Protein AF-000000008668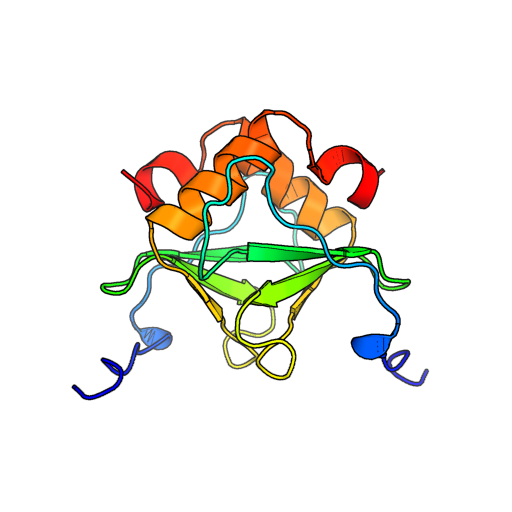5587 (afdb_homodimer)

Radius of gyration: 14.11 Å; Cα contacts (8 Å, |Δi|>4): 265; chains: 2; bounding box: 41×33×32 Å

Sequence (142 aa):
MTAAEINRLTLTWRIATRSAGGNCVEVAPTQAGVAVRHSREPDGEMIVYSKAEFAAFLDGAKSGEFDDLVHMTAAEINRLTLTWRIATRSAGGNCVEVAPTQAGVAVRHSREPDGEMIVYSKAEFAAFLDGAKSGEFDDLVH

Solvent-accessible surface area (backbone atoms only — not comparable to full-atom values): 8156 Å² total; per-residue (Å²): 126,75,72,79,78,79,58,76,86,75,46,66,72,46,61,31,85,73,47,63,96,68,66,30,53,22,39,22,64,50,96,73,16,37,35,39,35,42,58,76,36,85,84,51,65,69,48,76,33,42,33,67,28,49,40,23,40,42,53,25,40,52,72,48,74,58,52,72,60,51,102,127,74,73,80,78,78,58,76,86,76,46,66,73,43,60,30,86,71,45,62,94,69,66,29,54,24,38,22,64,52,97,72,17,37,35,38,36,41,59,75,35,83,85,53,64,68,47,76,35,41,32,68,28,50,40,25,39,42,52,25,40,53,73,48,75,56,52,72,62,50,102

InterPro domains:
  IPR007278 Domain of unknown function DUF397 [PF04149] (11-62)

Secondary structure (DSSP, 8-state):
-------GGGS--B--TT--SS--EEEEEETTEEEEEETT-TTS-EEEE-HHHHHHHHHHHHTTTTGGGT-/-------GGGS--B--TT--SS--EEEEEETTEEEEEETT-TTS-EEEE-HHHHHHHHHHHHTTTTGGGT-

Structure (mmCIF, N/CA/C/O backbone):
data_AF-0000000086685587-model_v1
#
loop_
_entity.id
_entity.type
_entity.pdbx_description
1 polymer 'DUF397 domain-containing protein'
#
loop_
_atom_site.group_PDB
_atom_site.id
_atom_site.type_symbol
_atom_site.label_atom_id
_atom_site.label_alt_id
_atom_site.label_comp_id
_atom_site.label_asym_id
_atom_site.label_entity_id
_atom_site.label_seq_id
_atom_site.pdbx_PDB_ins_code
_atom_site.Cartn_x
_atom_site.Cartn_y
_atom_site.Cartn_z
_atom_site.occupancy
_atom_site.B_iso_or_equiv
_atom_site.auth_seq_id
_atom_site.auth_comp_id
_atom_site.auth_asym_id
_atom_site.auth_atom_id
_atom_site.pdbx_PDB_model_num
ATOM 1 N N . MET A 1 1 ? -18.594 -11.969 14.484 1 31.03 1 MET A N 1
ATOM 2 C CA . MET A 1 1 ? -18.094 -12.609 13.273 1 31.03 1 MET A CA 1
ATOM 3 C C . MET A 1 1 ? -16.562 -12.602 13.242 1 31.03 1 MET A C 1
ATOM 5 O O . MET A 1 1 ? -15.938 -11.602 13.586 1 31.03 1 MET A O 1
ATOM 9 N N . THR A 1 2 ? -15.922 -13.758 13.383 1 37.72 2 THR A N 1
ATOM 10 C CA . THR A 1 2 ? -14.477 -13.977 13.43 1 37.72 2 THR A CA 1
ATOM 11 C C . THR A 1 2 ? -13.766 -13.141 12.375 1 37.72 2 THR A C 1
ATOM 13 O O . THR A 1 2 ? -14.328 -12.867 11.312 1 37.72 2 THR A O 1
ATOM 16 N N . ALA A 1 3 ? -13.359 -12.039 12.68 1 41.84 3 ALA A N 1
ATOM 17 C CA . ALA A 1 3 ? -12.523 -11.375 11.688 1 41.84 3 ALA A CA 1
ATOM 18 C C . ALA A 1 3 ? -11.938 -12.383 10.703 1 41.84 3 ALA A C 1
ATOM 20 O O . ALA A 1 3 ? -11.352 -13.391 11.109 1 41.84 3 ALA A O 1
ATOM 21 N N . ALA A 1 4 ? -12.57 -12.883 9.75 1 53.19 4 ALA A N 1
ATOM 22 C CA . ALA A 1 4 ? -12.117 -13.891 8.797 1 53.19 4 ALA A CA 1
ATOM 23 C C . ALA A 1 4 ? -10.594 -13.883 8.672 1 53.19 4 ALA A C 1
ATOM 25 O O . ALA A 1 4 ? -9.984 -12.82 8.508 1 53.19 4 ALA A O 1
ATOM 26 N N . GLU A 1 5 ? -9.828 -14.727 9.5 1 76.94 5 GLU A N 1
ATOM 27 C CA . GLU A 1 5 ? -8.391 -14.93 9.609 1 76.94 5 GLU A CA 1
ATOM 28 C C . GLU A 1 5 ? -7.746 -15.102 8.234 1 76.94 5 GLU A C 1
ATOM 30 O O . GLU A 1 5 ? -8 -16.094 7.543 1 76.94 5 GLU A O 1
ATOM 35 N N . ILE A 1 6 ? -7.434 -14.008 7.664 1 87.56 6 ILE A N 1
ATOM 36 C CA . ILE A 1 6 ? -6.707 -14.086 6.402 1 87.56 6 ILE A CA 1
ATOM 37 C C . ILE A 1 6 ? -5.406 -14.859 6.602 1 87.56 6 ILE A C 1
ATOM 39 O O . ILE A 1 6 ? -4.598 -14.516 7.465 1 87.56 6 ILE A O 1
ATOM 43 N N . ASN A 1 7 ? -5.344 -16.062 5.949 1 92.81 7 ASN A N 1
ATOM 44 C CA . ASN A 1 7 ? -4.098 -16.828 5.938 1 92.81 7 ASN A CA 1
ATOM 45 C C . ASN A 1 7 ? -3.164 -16.359 4.824 1 92.81 7 ASN A C 1
ATOM 47 O O . ASN A 1 7 ? -3.365 -16.703 3.656 1 92.81 7 ASN A O 1
ATOM 51 N N . ARG A 1 8 ? -2.166 -15.617 5.191 1 92.62 8 ARG A N 1
ATOM 52 C CA . ARG A 1 8 ? -1.262 -15.008 4.215 1 92.62 8 ARG A CA 1
ATOM 53 C C . ARG A 1 8 ? -0.585 -16.078 3.361 1 92.62 8 ARG A C 1
ATOM 55 O O . ARG A 1 8 ? -0.132 -15.797 2.25 1 92.62 8 ARG A O 1
ATOM 62 N N . LEU A 1 9 ? -0.591 -17.312 3.814 1 92.81 9 LEU A N 1
ATOM 63 C CA . LEU A 1 9 ? 0.132 -18.375 3.127 1 92.81 9 LEU A CA 1
ATOM 64 C C . LEU A 1 9 ? -0.656 -18.875 1.923 1 92.81 9 LEU A C 1
ATOM 66 O O . LEU A 1 9 ? -0.101 -19.547 1.046 1 92.81 9 LEU A O 1
ATOM 70 N N . THR A 1 10 ? -1.913 -18.531 1.872 1 94.31 10 THR A N 1
ATOM 71 C CA . THR A 1 10 ? -2.75 -19.062 0.798 1 94.31 10 THR A CA 1
ATOM 72 C C . THR A 1 10 ? -3.043 -17.969 -0.237 1 94.31 10 THR A C 1
ATOM 74 O O . THR A 1 10 ? -3.727 -18.219 -1.23 1 94.31 10 THR A O 1
ATOM 77 N N . LEU A 1 11 ? -2.527 -16.906 -0.05 1 96.56 11 LEU A N 1
ATOM 78 C CA . LEU A 1 11 ? -2.793 -15.797 -0.967 1 96.56 11 LEU A CA 1
ATOM 79 C C . LEU A 1 11 ? -1.838 -15.836 -2.154 1 96.56 11 LEU A C 1
ATOM 81 O O . LEU A 1 11 ? -0.717 -16.344 -2.039 1 96.56 11 LEU A O 1
ATOM 85 N N . THR A 1 12 ? -2.264 -15.336 -3.26 1 96.56 12 THR A N 1
ATOM 86 C CA . THR A 1 12 ? -1.42 -15.164 -4.438 1 96.56 12 THR A CA 1
ATOM 87 C C . THR A 1 12 ? -0.873 -13.742 -4.512 1 96.56 12 THR A C 1
ATOM 89 O O . THR A 1 12 ? -1.567 -12.828 -4.961 1 96.56 12 THR A O 1
ATOM 92 N N . TRP A 1 13 ? 0.406 -13.656 -4.168 1 96.94 13 TRP A N 1
ATOM 93 C CA . TRP A 1 13 ? 1.059 -12.359 -4.082 1 96.94 13 TRP A CA 1
ATOM 94 C C . TRP A 1 13 ? 1.639 -11.945 -5.43 1 96.94 13 TRP A C 1
ATOM 96 O O . TRP A 1 13 ? 2.197 -12.773 -6.148 1 96.94 13 TRP A O 1
ATOM 106 N N . ARG A 1 14 ? 1.585 -10.633 -5.672 1 95.69 14 ARG A N 1
ATOM 107 C CA . ARG A 1 14 ? 2.129 -10.086 -6.914 1 95.69 14 ARG A CA 1
ATOM 108 C C . ARG A 1 14 ? 2.836 -8.758 -6.66 1 95.69 14 ARG A C 1
ATOM 110 O O . ARG A 1 14 ? 2.469 -8.023 -5.746 1 95.69 14 ARG A O 1
ATOM 117 N N . ILE A 1 15 ? 3.873 -8.516 -7.473 1 96.81 15 ILE A N 1
ATOM 118 C CA . ILE A 1 15 ? 4.586 -7.238 -7.461 1 96.81 15 ILE A CA 1
ATOM 119 C C . ILE A 1 15 ? 4.422 -6.547 -8.812 1 96.81 15 ILE A C 1
ATOM 121 O O . ILE A 1 15 ? 3.945 -7.152 -9.773 1 96.81 15 ILE A O 1
ATOM 125 N N . ALA A 1 16 ? 4.773 -5.305 -8.875 1 97.12 16 ALA A N 1
ATOM 126 C CA . ALA A 1 16 ? 4.762 -4.598 -10.148 1 97.12 16 ALA A CA 1
ATOM 127 C C . ALA A 1 16 ? 5.762 -5.215 -11.125 1 97.12 16 ALA A C 1
ATOM 129 O O . ALA A 1 16 ? 6.816 -5.707 -10.719 1 97.12 16 ALA A O 1
ATOM 130 N N . THR A 1 17 ? 5.379 -5.188 -12.367 1 94.12 17 THR A N 1
ATOM 131 C CA . THR A 1 17 ? 6.219 -5.781 -13.398 1 94.12 17 THR A CA 1
ATOM 132 C C . THR A 1 17 ? 7.602 -5.137 -13.414 1 94.12 17 THR A C 1
ATOM 134 O O . THR A 1 17 ? 8.602 -5.809 -13.656 1 94.12 17 THR A O 1
ATOM 137 N N . ARG A 1 18 ? 7.637 -3.854 -13.094 1 91 18 ARG A N 1
ATOM 138 C CA . ARG A 1 18 ? 8.922 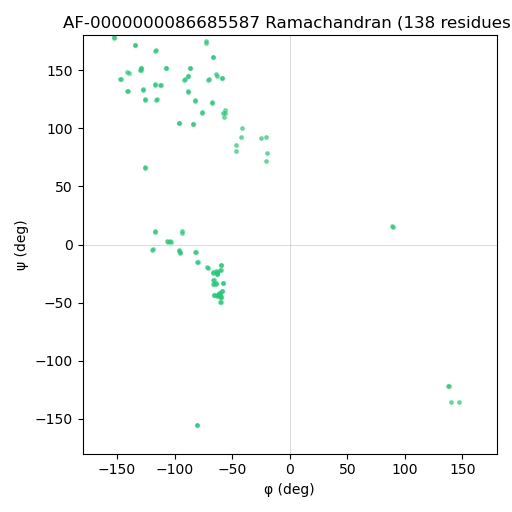-3.158 -13.156 1 91 18 ARG A CA 1
ATOM 139 C C . ARG A 1 18 ? 9.609 -3.172 -11.797 1 91 18 ARG A C 1
ATOM 141 O O . ARG A 1 18 ? 10.562 -2.42 -11.57 1 91 18 ARG A O 1
ATOM 148 N N . SER A 1 19 ? 9.047 -3.988 -10.961 1 92.19 19 SER A N 1
ATOM 149 C CA . SER A 1 19 ? 9.742 -4.125 -9.688 1 92.19 19 SER A CA 1
ATOM 150 C C . SER A 1 19 ? 10.984 -4.992 -9.82 1 92.19 19 SER A C 1
ATOM 152 O O . SER A 1 19 ? 10.984 -5.973 -10.57 1 92.19 19 SER A O 1
ATOM 154 N N . ALA A 1 20 ? 12.203 -4.387 -9.633 1 74.81 20 ALA A N 1
ATOM 155 C CA . ALA A 1 20 ? 13.492 -5.062 -9.742 1 74.81 20 ALA A CA 1
ATOM 156 C C . ALA A 1 20 ? 13.727 -5.996 -8.555 1 74.81 20 ALA A C 1
ATOM 158 O O . ALA A 1 20 ? 12.977 -5.973 -7.582 1 74.81 20 ALA A O 1
ATOM 159 N N . GLY A 1 21 ? 14.836 -6.766 -8.641 1 71.38 21 GLY A N 1
ATOM 160 C CA . GLY A 1 21 ? 15.344 -7.68 -7.633 1 71.38 21 GLY A CA 1
ATOM 161 C C . GLY A 1 21 ? 15.609 -7.008 -6.297 1 71.38 21 GLY A C 1
ATOM 162 O O . GLY A 1 21 ? 16.109 -5.883 -6.254 1 71.38 21 GLY A O 1
ATOM 163 N N . GLY A 1 22 ? 14.727 -7.34 -5.219 1 75.5 22 GLY A N 1
ATOM 164 C CA . GLY A 1 22 ? 14.844 -6.863 -3.85 1 75.5 22 GLY A CA 1
ATOM 165 C C . GLY A 1 22 ? 13.508 -6.672 -3.168 1 75.5 22 GLY A C 1
ATOM 166 O O . GLY A 1 22 ? 12.594 -7.488 -3.34 1 75.5 22 GLY A O 1
ATOM 167 N N . ASN A 1 23 ? 13.414 -5.477 -2.457 1 84.69 23 ASN A N 1
ATOM 168 C CA . ASN A 1 23 ? 12.195 -5.152 -1.72 1 84.69 23 ASN A CA 1
ATOM 169 C C . ASN A 1 23 ? 11.133 -4.547 -2.631 1 84.69 23 ASN A C 1
ATOM 171 O O . ASN A 1 23 ? 11.445 -3.74 -3.508 1 84.69 23 ASN A O 1
ATOM 175 N N . CYS A 1 24 ? 9.961 -5.102 -2.715 1 96.69 24 CYS A N 1
ATOM 176 C CA . CYS A 1 24 ? 8.844 -4.648 -3.535 1 96.69 24 CYS A CA 1
ATOM 177 C C . CYS A 1 24 ? 7.57 -4.543 -2.709 1 96.69 24 CYS A C 1
ATOM 179 O O . CYS A 1 24 ? 7.418 -5.238 -1.705 1 96.69 24 CYS A O 1
ATOM 181 N N . VAL A 1 25 ? 6.754 -3.652 -3.117 1 97.62 25 VAL A N 1
ATOM 182 C CA . VAL A 1 25 ? 5.375 -3.697 -2.641 1 97.62 25 VAL A CA 1
ATOM 183 C C . VAL A 1 25 ? 4.672 -4.93 -3.207 1 97.62 25 VAL A C 1
ATOM 185 O O . VAL A 1 25 ? 4.629 -5.121 -4.426 1 97.62 25 VAL A O 1
ATOM 188 N N . GLU A 1 26 ? 4.207 -5.727 -2.33 1 97.56 26 GLU A N 1
ATOM 189 C CA . GLU A 1 26 ? 3.455 -6.906 -2.748 1 97.56 26 GLU A CA 1
ATOM 190 C C . GLU A 1 26 ? 1.985 -6.793 -2.355 1 97.56 26 GLU A C 1
ATOM 192 O O . GLU A 1 26 ? 1.666 -6.383 -1.238 1 97.56 26 GLU A O 1
ATOM 197 N N . VAL A 1 27 ? 1.065 -7.195 -3.324 1 98.31 27 VAL A N 1
ATOM 198 C CA . VAL A 1 27 ? -0.369 -7.133 -3.064 1 98.31 27 VAL A CA 1
ATOM 199 C C . VAL A 1 27 ? -1.017 -8.469 -3.406 1 98.31 27 VAL A C 1
ATOM 201 O O . VAL A 1 27 ? -0.49 -9.234 -4.223 1 98.31 27 VAL A O 1
ATOM 204 N N . ALA A 1 28 ? -2.102 -8.758 -2.727 1 98.25 28 ALA A N 1
ATOM 205 C CA . ALA A 1 28 ? -2.859 -9.977 -2.992 1 98.25 28 ALA A CA 1
ATOM 206 C C . ALA A 1 28 ? -4.352 -9.758 -2.752 1 98.25 28 ALA A C 1
ATOM 208 O O . ALA A 1 28 ? -4.738 -9.062 -1.813 1 98.25 28 ALA A O 1
ATOM 209 N N . PRO A 1 29 ? -5.188 -10.383 -3.605 1 97.94 29 PRO A N 1
ATOM 210 C CA . PRO A 1 29 ? -6.621 -10.383 -3.309 1 97.94 29 PRO A CA 1
ATOM 211 C C . PRO A 1 29 ? -6.98 -11.273 -2.119 1 97.94 29 PRO A C 1
ATOM 213 O O . PRO A 1 29 ? -6.387 -12.336 -1.94 1 97.94 29 PRO A O 1
ATOM 216 N N . THR A 1 30 ? -7.93 -10.789 -1.33 1 96.75 30 THR A N 1
ATOM 217 C CA . THR A 1 30 ? -8.5 -11.562 -0.238 1 96.75 30 THR A CA 1
ATOM 218 C C . THR A 1 30 ? -10.023 -11.453 -0.233 1 96.75 30 THR A C 1
ATOM 220 O O . THR A 1 30 ? -10.602 -10.688 -1.007 1 96.75 30 THR A O 1
ATOM 223 N N . GLN A 1 31 ? -10.633 -12.219 0.566 1 93.56 31 GLN A N 1
ATOM 224 C CA . GLN A 1 31 ? -12.07 -12.102 0.744 1 93.56 31 GLN A CA 1
ATOM 225 C C . GLN A 1 31 ? -12.445 -10.742 1.33 1 93.56 31 GLN A C 1
ATOM 227 O O . GLN A 1 31 ? -13.523 -10.219 1.053 1 93.56 31 GLN A O 1
ATOM 232 N N . ALA A 1 32 ? -11.516 -10.18 2.008 1 94.25 32 ALA A N 1
ATOM 233 C CA . ALA A 1 32 ? -11.766 -8.922 2.695 1 94.25 32 ALA A CA 1
ATOM 234 C C . ALA A 1 32 ? -11.32 -7.73 1.844 1 94.25 32 ALA A C 1
ATOM 236 O O . ALA A 1 32 ? -11.555 -6.578 2.209 1 94.25 32 ALA A O 1
ATOM 237 N N . GLY A 1 33 ? -10.672 -8.07 0.712 1 96.62 33 GLY A N 1
ATOM 238 C CA . GLY A 1 33 ? -10.188 -7.004 -0.152 1 96.62 33 GLY A CA 1
ATOM 239 C C . GLY A 1 33 ? -8.789 -7.262 -0.688 1 96.62 33 GLY A C 1
ATOM 240 O O . GLY A 1 33 ? -8.547 -8.273 -1.343 1 96.62 33 GLY A O 1
ATOM 241 N N . VAL A 1 34 ? -7.844 -6.312 -0.379 1 97.88 34 VAL A N 1
ATOM 242 C CA . VAL A 1 34 ? -6.488 -6.402 -0.916 1 97.88 34 VAL A CA 1
ATOM 243 C C . VAL A 1 34 ? -5.477 -6.363 0.227 1 97.88 34 VAL A C 1
ATOM 245 O O . VAL A 1 34 ? -5.477 -5.43 1.033 1 97.88 34 VAL A O 1
ATOM 248 N N . ALA A 1 35 ? -4.633 -7.344 0.288 1 97.81 35 ALA A N 1
ATOM 249 C CA . ALA A 1 35 ? -3.541 -7.387 1.258 1 97.81 35 ALA A CA 1
ATOM 250 C C . ALA A 1 35 ? -2.271 -6.766 0.686 1 97.81 35 ALA A C 1
ATOM 252 O O . ALA A 1 35 ? -1.974 -6.926 -0.5 1 97.81 35 ALA A O 1
ATOM 253 N N . VAL A 1 36 ? -1.576 -6.082 1.484 1 97.62 36 VAL A N 1
ATOM 254 C CA . VAL A 1 36 ? -0.322 -5.43 1.126 1 97.62 36 VAL A CA 1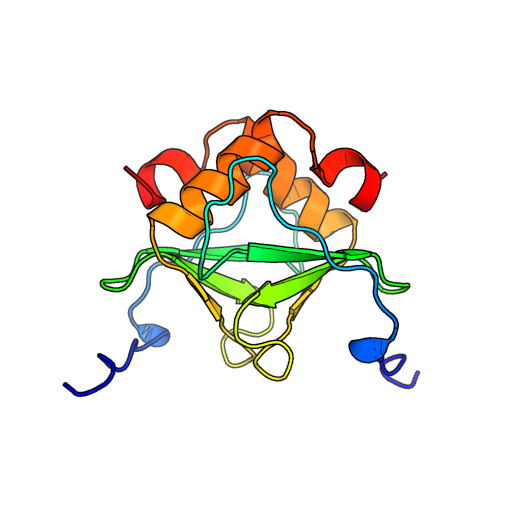
ATOM 255 C C . VAL A 1 36 ? 0.771 -5.832 2.115 1 97.62 36 VAL A C 1
ATOM 257 O O . VAL A 1 36 ? 0.559 -5.805 3.328 1 97.62 36 VAL A O 1
ATOM 260 N N . ARG A 1 37 ? 1.978 -6.203 1.603 1 96.81 37 ARG A N 1
ATOM 261 C CA . ARG A 1 37 ? 3.131 -6.512 2.443 1 96.81 37 ARG A CA 1
ATOM 262 C C . ARG A 1 37 ? 4.438 -6.246 1.702 1 96.81 37 ARG A C 1
ATOM 264 O O . ARG A 1 37 ? 4.426 -5.719 0.587 1 96.81 37 ARG A O 1
ATOM 271 N N . HIS A 1 38 ? 5.547 -6.473 2.441 1 95.25 38 HIS A N 1
ATOM 272 C CA . HIS A 1 38 ? 6.879 -6.391 1.851 1 95.25 38 HIS A CA 1
ATOM 273 C C . HIS A 1 38 ? 7.301 -7.73 1.257 1 95.25 38 HIS A C 1
ATOM 275 O O . HIS A 1 38 ? 7.27 -8.758 1.94 1 95.25 38 HIS A O 1
ATOM 281 N N . SER A 1 39 ? 7.785 -7.66 0.039 1 94.38 39 SER A N 1
ATOM 282 C CA . SER A 1 39 ? 8.133 -8.906 -0.637 1 94.38 39 SER A CA 1
ATOM 283 C C . SER A 1 39 ? 9.258 -9.633 0.091 1 94.38 39 SER A C 1
ATOM 285 O O . SER A 1 39 ? 9.352 -10.859 0.036 1 94.38 39 SER A O 1
ATOM 287 N N . ARG A 1 40 ? 10.039 -8.883 0.828 1 91.31 40 ARG A N 1
ATOM 288 C CA . ARG A 1 40 ? 11.188 -9.523 1.47 1 91.31 40 ARG A CA 1
ATOM 289 C C . ARG A 1 40 ? 10.859 -9.914 2.906 1 91.31 40 ARG A C 1
ATOM 291 O O . ARG A 1 40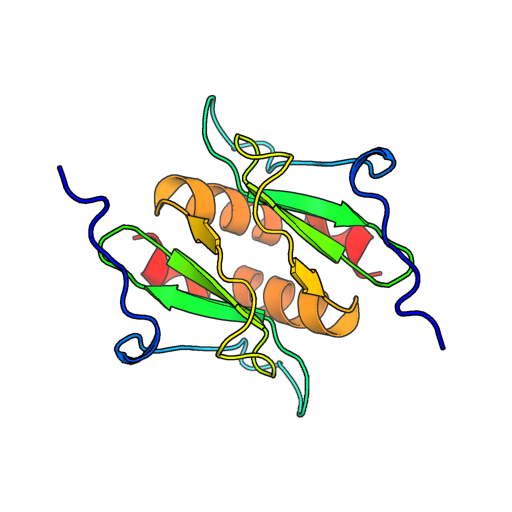 ? 11.688 -10.5 3.6 1 91.31 40 ARG A O 1
ATOM 298 N N . GLU A 1 41 ? 9.727 -9.547 3.361 1 92.56 41 GLU A N 1
ATOM 299 C CA . GLU A 1 41 ? 9.273 -9.867 4.715 1 92.56 41 GLU A CA 1
ATOM 300 C C . GLU A 1 41 ? 7.914 -10.555 4.695 1 92.56 41 GLU A C 1
ATOM 302 O O . GLU A 1 41 ? 6.945 -10.039 5.254 1 92.56 41 GLU A O 1
ATOM 307 N N . PRO A 1 42 ? 7.844 -11.781 4.148 1 92.12 42 PRO A N 1
ATOM 308 C CA . PRO A 1 42 ? 6.547 -12.445 3.988 1 92.12 42 PRO A CA 1
ATOM 309 C C . PRO A 1 42 ? 5.828 -12.664 5.316 1 92.12 42 PRO A C 1
ATOM 311 O O . PRO A 1 42 ? 4.598 -12.758 5.352 1 92.12 42 PRO A O 1
ATOM 314 N N . ASP A 1 43 ? 6.582 -12.664 6.395 1 93.25 43 ASP A N 1
ATOM 315 C CA . ASP A 1 43 ? 5.965 -12.883 7.699 1 93.25 43 ASP A CA 1
ATOM 316 C C . ASP A 1 43 ? 5.84 -11.578 8.477 1 93.25 43 ASP A C 1
ATOM 318 O O . ASP A 1 43 ? 5.43 -11.57 9.641 1 93.25 43 ASP A O 1
ATOM 322 N N . GLY A 1 44 ? 6.23 -10.531 7.863 1 93.94 44 GLY A N 1
ATOM 323 C CA . GLY A 1 44 ? 6.203 -9.234 8.523 1 93.94 44 GLY A CA 1
ATOM 324 C C . GLY A 1 44 ? 4.828 -8.594 8.516 1 93.94 44 GLY A C 1
ATOM 325 O O . GLY A 1 44 ? 3.814 -9.289 8.625 1 93.94 44 GLY A O 1
ATOM 326 N N . GLU A 1 45 ? 4.84 -7.324 8.617 1 94.12 45 GLU A N 1
ATOM 327 C CA . GLU A 1 45 ? 3.594 -6.562 8.648 1 94.12 45 GLU A CA 1
ATOM 328 C C . GLU A 1 45 ? 2.764 -6.809 7.391 1 94.12 45 GLU A C 1
ATOM 330 O O . GLU A 1 45 ? 3.311 -6.918 6.293 1 94.12 45 GLU A O 1
ATOM 335 N N . MET A 1 46 ? 1.481 -6.848 7.609 1 96.19 46 MET A N 1
ATOM 336 C CA . MET A 1 46 ? 0.497 -6.961 6.535 1 96.19 46 MET A CA 1
ATOM 337 C C . MET A 1 46 ? -0.724 -6.094 6.824 1 96.19 46 MET A C 1
ATOM 339 O O . MET A 1 46 ? -1.229 -6.082 7.949 1 96.19 46 MET A O 1
ATOM 343 N N . ILE A 1 47 ? -1.089 -5.379 5.852 1 96.44 47 ILE A N 1
ATOM 344 C CA . ILE A 1 47 ? -2.283 -4.547 5.957 1 96.44 47 ILE A CA 1
ATOM 345 C C . ILE A 1 47 ? -3.326 -5.016 4.945 1 96.44 47 ILE A C 1
ATOM 347 O O . ILE A 1 47 ? -2.996 -5.316 3.795 1 96.44 47 ILE A O 1
ATOM 351 N N . VAL A 1 48 ? -4.57 -5.07 5.375 1 96.12 48 VAL A N 1
ATOM 352 C CA . VAL A 1 48 ? -5.668 -5.426 4.484 1 96.12 48 VAL A CA 1
ATOM 353 C C . VAL A 1 48 ? -6.617 -4.238 4.332 1 96.12 48 VAL A C 1
ATOM 355 O O . VAL A 1 48 ? -7.078 -3.672 5.328 1 96.12 48 VAL A O 1
ATOM 358 N N . TYR A 1 49 ? -6.789 -3.912 3.061 1 96.25 49 TYR A N 1
ATOM 359 C CA . TYR A 1 49 ? -7.734 -2.861 2.713 1 96.25 49 TYR A CA 1
ATOM 360 C C . TYR A 1 49 ? -8.984 -3.445 2.061 1 96.25 49 TYR A C 1
ATOM 362 O O . TYR A 1 49 ? -8.914 -4.48 1.396 1 96.25 49 TYR A O 1
ATOM 370 N N . SER A 1 50 ? -10.078 -2.723 2.238 1 95.19 50 SER A N 1
ATOM 371 C CA . SER A 1 50 ? -11.234 -3.061 1.409 1 95.19 50 SER A CA 1
ATOM 372 C C . SER A 1 50 ? -10.969 -2.754 -0.06 1 95.19 50 SER A C 1
ATOM 374 O O . SER A 1 50 ? -10.055 -1.991 -0.386 1 95.19 50 SER A O 1
ATOM 376 N N . LYS A 1 51 ? -11.766 -3.369 -0.947 1 96.06 51 LYS A N 1
ATOM 377 C CA . LYS A 1 51 ? -11.641 -3.088 -2.375 1 96.06 51 LYS A CA 1
ATOM 378 C C . LYS A 1 51 ? -11.867 -1.605 -2.662 1 96.06 51 LYS A C 1
ATOM 380 O O . LYS A 1 51 ? -11.164 -1.015 -3.486 1 96.06 51 LYS A O 1
ATOM 385 N N . ALA A 1 52 ? -12.797 -1.001 -2.006 1 95 52 ALA A N 1
ATOM 386 C CA . ALA A 1 52 ? -13.109 0.406 -2.242 1 95 52 ALA A CA 1
ATOM 387 C C . ALA A 1 52 ? -11.953 1.304 -1.827 1 95 52 ALA A C 1
ATOM 389 O O . ALA A 1 52 ? -11.617 2.262 -2.527 1 95 52 ALA A O 1
ATOM 390 N N . GLU A 1 53 ? -11.367 1.039 -0.722 1 95.94 53 GLU A N 1
ATOM 391 C CA . GLU A 1 53 ? -10.211 1.807 -0.253 1 95.94 53 GLU A CA 1
ATOM 392 C C . GLU A 1 53 ? -9.055 1.724 -1.242 1 95.94 53 GLU A C 1
ATOM 394 O O . GLU A 1 53 ? -8.445 2.742 -1.582 1 95.94 53 GLU A O 1
ATOM 399 N N . PHE A 1 54 ? -8.789 0.511 -1.601 1 97.38 54 PHE A N 1
ATOM 400 C CA . PHE A 1 54 ? -7.664 0.303 -2.504 1 97.38 54 PHE A CA 1
ATOM 401 C C . PHE A 1 54 ? -7.949 0.91 -3.873 1 97.38 54 PHE A C 1
ATOM 403 O O . PHE A 1 54 ? -7.047 1.445 -4.52 1 97.38 54 PHE A O 1
ATOM 410 N N . ALA A 1 55 ? -9.219 0.885 -4.312 1 97.12 55 ALA A N 1
ATOM 411 C CA . ALA A 1 55 ? -9.602 1.508 -5.578 1 97.12 55 ALA A CA 1
ATOM 412 C C . ALA A 1 55 ? -9.359 3.016 -5.539 1 97.12 55 ALA A C 1
ATOM 414 O O . ALA A 1 55 ? -8.844 3.592 -6.496 1 97.12 55 ALA A O 1
ATOM 415 N N . ALA A 1 56 ? -9.719 3.586 -4.527 1 97.31 56 ALA A N 1
ATOM 416 C CA . ALA A 1 56 ? -9.508 5.023 -4.391 1 97.31 56 ALA A CA 1
ATOM 417 C C . ALA A 1 56 ? -8.016 5.363 -4.418 1 97.31 56 ALA A C 1
ATOM 419 O O . ALA A 1 56 ? -7.609 6.34 -5.051 1 97.31 56 ALA A O 1
ATOM 420 N N . PHE A 1 57 ? -7.207 4.578 -3.715 1 97.75 57 PHE A N 1
ATOM 421 C CA . PHE A 1 57 ? -5.762 4.781 -3.727 1 97.75 57 PHE A CA 1
ATOM 422 C C . PHE A 1 57 ? -5.207 4.641 -5.137 1 97.75 57 PHE A C 1
ATOM 424 O O . PHE A 1 57 ? -4.398 5.461 -5.574 1 97.75 57 PHE A O 1
ATOM 431 N N . LEU A 1 58 ? -5.676 3.572 -5.859 1 98.12 58 LEU A N 1
ATOM 432 C CA . LEU A 1 58 ? -5.203 3.365 -7.227 1 98.12 58 LEU A CA 1
ATOM 433 C C . LEU A 1 58 ? -5.582 4.543 -8.117 1 98.12 58 LEU A C 1
ATOM 435 O O . LEU A 1 58 ? -4.777 4.988 -8.938 1 98.12 58 LEU A O 1
ATOM 439 N N . ASP A 1 59 ? -6.77 5.02 -7.973 1 97.62 59 ASP A N 1
ATOM 440 C CA . ASP A 1 59 ? -7.199 6.172 -8.758 1 97.62 59 ASP A CA 1
ATOM 441 C C . ASP A 1 59 ? -6.328 7.391 -8.477 1 97.62 59 ASP A C 1
ATOM 443 O O . ASP A 1 59 ? -5.961 8.133 -9.391 1 97.62 59 ASP A O 1
ATOM 447 N N . GLY A 1 60 ? -6.043 7.594 -7.223 1 97.69 60 GLY A N 1
ATOM 448 C CA . GLY A 1 60 ? 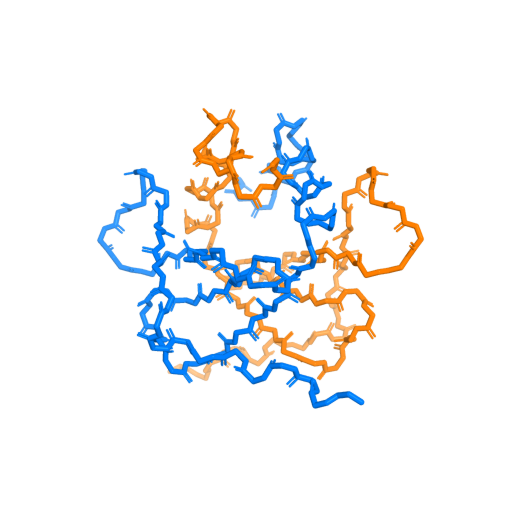-5.133 8.672 -6.859 1 97.69 60 GLY A CA 1
ATOM 449 C C . GLY A 1 60 ? -3.744 8.5 -7.449 1 97.69 60 GLY A C 1
ATOM 450 O O . GLY A 1 60 ? -3.141 9.469 -7.914 1 97.69 60 GLY A O 1
ATOM 451 N N . ALA A 1 61 ? -3.248 7.305 -7.422 1 98 61 ALA A N 1
ATOM 452 C CA . A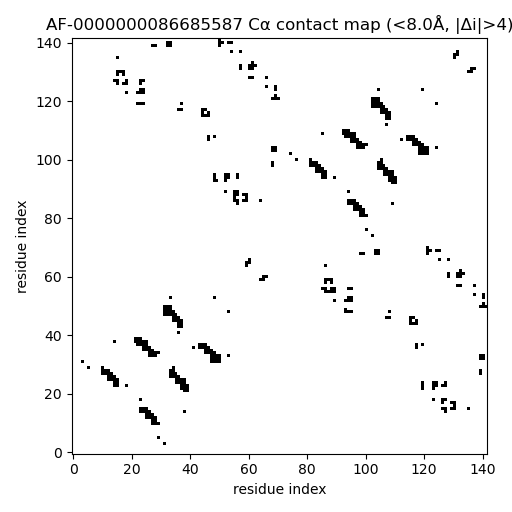LA A 1 61 ? -1.949 7.012 -8.023 1 98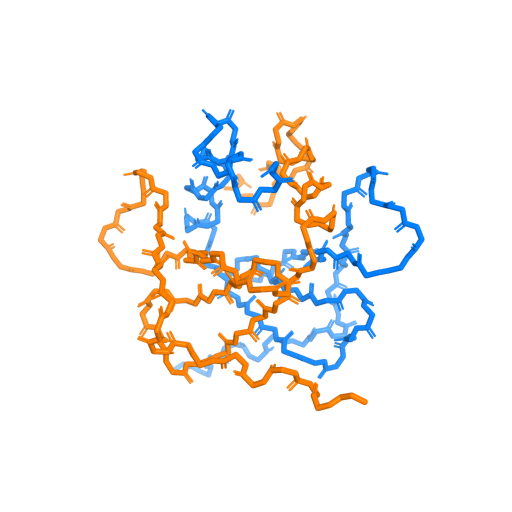 61 ALA A CA 1
ATOM 453 C C . ALA A 1 61 ? -1.953 7.316 -9.516 1 98 61 ALA A C 1
ATOM 455 O O . ALA A 1 61 ? -1.026 7.945 -10.031 1 98 61 ALA A O 1
ATOM 456 N N . LYS A 1 62 ? -2.982 6.91 -10.164 1 98 62 LYS A N 1
ATOM 457 C CA . LYS A 1 62 ? -3.1 7.109 -11.602 1 98 62 LYS A CA 1
ATOM 458 C C . LYS A 1 62 ? -3.158 8.594 -11.953 1 98 62 LYS A C 1
ATOM 460 O O . LYS A 1 62 ? -2.648 9.008 -13 1 98 62 LYS A O 1
ATOM 465 N N . SER A 1 63 ? -3.732 9.281 -11.109 1 97.62 63 SER A N 1
ATOM 466 C CA . SER A 1 63 ? -3.879 10.719 -11.344 1 97.62 63 SER A CA 1
ATOM 467 C C . SER A 1 63 ? -2.609 11.469 -10.961 1 97.62 63 SER A C 1
ATOM 469 O O . SER A 1 63 ? -2.523 12.688 -11.141 1 97.62 63 SER A O 1
ATOM 471 N N . GLY A 1 64 ? -1.646 10.773 -10.375 1 97.88 64 GLY A N 1
ATOM 472 C CA . GLY A 1 64 ? -0.363 11.383 -10.055 1 97.88 64 GLY A CA 1
ATOM 473 C C . GLY A 1 64 ? -0.335 12.023 -8.68 1 97.88 64 GLY A C 1
ATOM 474 O O . GLY A 1 64 ? 0.583 12.789 -8.367 1 97.88 64 GLY A O 1
ATOM 475 N N . GLU A 1 65 ? -1.288 11.742 -7.805 1 97.56 65 GLU A N 1
ATOM 476 C CA . GLU A 1 65 ? -1.398 12.398 -6.508 1 97.56 65 GLU A CA 1
ATOM 477 C C . GLU A 1 65 ? -0.185 12.102 -5.633 1 97.56 65 GLU A C 1
ATOM 479 O O . GLU A 1 65 ? 0.145 12.883 -4.734 1 97.56 65 GLU A O 1
ATOM 484 N N . PHE A 1 66 ? 0.539 11.008 -5.863 1 98.06 66 PHE A N 1
ATOM 485 C CA . PHE A 1 66 ? 1.577 10.547 -4.945 1 98.06 66 PHE A CA 1
ATOM 486 C C . PHE A 1 66 ? 2.943 10.578 -5.621 1 98.06 66 PHE A C 1
ATOM 488 O O . PHE A 1 66 ? 3.924 10.07 -5.066 1 98.06 66 PHE A O 1
ATOM 495 N N . ASP A 1 67 ? 3.078 11.195 -6.793 1 97.94 67 ASP A N 1
ATOM 496 C CA . ASP A 1 67 ? 4.309 11.18 -7.578 1 97.94 67 ASP A CA 1
ATOM 497 C C . ASP A 1 67 ? 5.43 11.93 -6.855 1 97.94 67 ASP A C 1
ATOM 499 O O . ASP A 1 67 ? 6.605 11.578 -6.988 1 97.94 67 ASP A O 1
ATOM 503 N N . ASP A 1 68 ? 5.105 12.906 -6.094 1 97.62 68 ASP A N 1
ATOM 504 C CA . ASP A 1 68 ? 6.094 13.711 -5.383 1 97.62 68 ASP A CA 1
ATOM 505 C C . ASP A 1 68 ? 6.816 12.883 -4.32 1 97.62 68 ASP A C 1
ATOM 507 O O . ASP A 1 68 ? 7.91 13.242 -3.885 1 97.62 68 ASP A O 1
ATOM 511 N N . LEU A 1 69 ? 6.188 11.781 -3.832 1 97.12 69 LEU A N 1
ATOM 512 C CA . LEU A 1 69 ? 6.734 10.953 -2.764 1 97.12 69 LEU A CA 1
ATOM 513 C C . LEU A 1 69 ? 7.934 10.148 -3.26 1 97.12 69 LEU A C 1
ATOM 515 O O . LEU A 1 69 ? 8.734 9.664 -2.457 1 97.12 69 LEU A O 1
ATOM 519 N N . VAL A 1 70 ? 8.055 9.984 -4.555 1 95.31 70 VAL A N 1
ATOM 520 C CA . VAL A 1 70 ? 9.062 9.055 -5.055 1 95.31 70 VAL A CA 1
ATOM 521 C C . VAL A 1 70 ? 10.062 9.805 -5.938 1 95.31 70 VAL A C 1
ATOM 523 O O . VAL A 1 70 ? 11.008 9.203 -6.461 1 95.31 70 VAL A O 1
ATOM 526 N N . HIS A 1 71 ? 9.891 11.055 -6.219 1 86.62 71 HIS A N 1
ATOM 527 C CA . HIS A 1 71 ? 10.828 11.883 -6.977 1 86.62 71 HIS A CA 1
ATOM 528 C C . HIS A 1 71 ? 11.602 12.82 -6.055 1 86.62 71 HIS A C 1
ATOM 530 O O . HIS A 1 71 ? 11.102 13.219 -5.004 1 86.62 71 HIS A O 1
ATOM 536 N N . MET B 1 1 ? 23.516 0.12 11.805 1 31.97 1 MET B N 1
ATOM 537 C CA . MET B 1 1 ? 22.781 1.384 11.742 1 31.97 1 MET B CA 1
ATOM 538 C C . MET B 1 1 ? 21.359 1.213 12.25 1 31.97 1 MET B C 1
ATOM 540 O O . MET B 1 1 ? 20.688 0.222 11.938 1 31.97 1 MET B O 1
ATOM 544 N N . THR B 1 2 ? 20.938 1.846 13.375 1 37.12 2 THR B N 1
ATOM 545 C CA . THR B 1 2 ? 19.641 1.842 14.039 1 37.12 2 THR B CA 1
ATOM 546 C C . THR B 1 2 ? 18.516 1.927 13.016 1 37.12 2 THR B C 1
ATOM 548 O O . THR B 1 2 ? 18.719 2.426 11.906 1 37.12 2 THR B O 1
ATOM 551 N N . ALA B 1 3 ? 17.953 0.909 12.734 1 43.03 3 ALA B N 1
ATOM 552 C CA . ALA B 1 3 ? 16.734 1.151 11.961 1 43.03 3 ALA B CA 1
ATOM 553 C C . ALA B 1 3 ? 16.234 2.576 12.156 1 43.03 3 ALA B C 1
ATOM 555 O O . ALA B 1 3 ? 16 3.006 13.289 1 43.03 3 ALA B O 1
ATOM 556 N N . ALA B 1 4 ? 16.75 3.734 11.688 1 52.66 4 ALA B N 1
ATOM 557 C CA . ALA B 1 4 ? 16.234 5.082 11.906 1 52.66 4 ALA B CA 1
ATOM 558 C C . ALA B 1 4 ? 14.758 5.043 12.297 1 52.66 4 ALA B C 1
ATOM 560 O O . ALA B 1 4 ? 13.969 4.309 11.703 1 52.66 4 ALA B O 1
ATOM 561 N N . GLU B 1 5 ? 14.367 5.016 13.648 1 75.44 5 GLU B N 1
ATOM 562 C CA . GLU B 1 5 ? 13.086 4.949 14.336 1 75.44 5 GLU B CA 1
ATOM 563 C C . GLU B 1 5 ? 12.086 5.934 13.742 1 75.44 5 GLU B C 1
ATOM 565 O O . GLU B 1 5 ? 12.211 7.145 13.93 1 75.44 5 GLU B O 1
ATOM 570 N N . ILE B 1 6 ? 11.516 5.531 12.672 1 87.44 6 ILE B N 1
ATOM 571 C CA . ILE B 1 6 ? 10.469 6.379 12.109 1 87.44 6 ILE B CA 1
ATOM 572 C C . ILE B 1 6 ? 9.383 6.617 13.156 1 87.44 6 ILE B C 1
ATOM 574 O O . ILE B 1 6 ? 8.805 5.668 13.695 1 87.44 6 ILE B O 1
ATOM 578 N N . ASN B 1 7 ? 9.281 7.895 13.602 1 92.88 7 ASN B N 1
ATOM 579 C CA . ASN B 1 7 ? 8.188 8.273 14.484 1 92.88 7 ASN B CA 1
ATOM 580 C C . ASN B 1 7 ? 6.926 8.617 13.695 1 92.88 7 ASN B C 1
ATOM 582 O O . ASN B 1 7 ? 6.824 9.703 13.117 1 92.88 7 ASN B O 1
ATOM 586 N N . ARG B 1 8 ? 5.984 7.711 13.695 1 92.75 8 ARG B N 1
ATOM 587 C CA . ARG B 1 8 ? 4.773 7.859 12.891 1 92.75 8 ARG B CA 1
ATOM 588 C C . ARG B 1 8 ? 4.016 9.125 13.281 1 92.75 8 ARG B C 1
ATOM 590 O O . ARG B 1 8 ? 3.23 9.648 12.484 1 92.75 8 ARG B O 1
ATOM 597 N N . LEU B 1 9 ? 4.305 9.672 14.43 1 92.81 9 LEU B N 1
ATOM 598 C CA . LEU B 1 9 ? 3.545 10.805 14.938 1 92.81 9 LEU B CA 1
ATOM 599 C C . LEU B 1 9 ? 4.008 12.102 14.289 1 92.81 9 LEU B C 1
ATOM 601 O O . LEU B 1 9 ? 3.311 13.117 14.352 1 92.81 9 LEU B O 1
ATOM 605 N N . THR B 1 10 ? 5.145 12.055 13.656 1 94.44 10 THR B N 1
ATOM 606 C CA . THR B 1 10 ? 5.695 13.281 13.086 1 94.44 10 THR B CA 1
ATOM 607 C C . THR B 1 10 ? 5.539 13.289 11.562 1 94.44 10 THR B C 1
ATOM 609 O O . THR B 1 10 ? 5.93 14.25 10.898 1 94.44 10 THR B O 1
ATOM 612 N N . LEU B 1 11 ? 4.969 12.336 11.078 1 96.44 11 LEU B N 1
ATOM 613 C CA . LEU B 1 11 ? 4.824 12.242 9.625 1 96.44 11 LEU B CA 1
ATOM 614 C C . LEU B 1 11 ? 3.578 12.984 9.156 1 96.44 11 LEU B C 1
ATOM 616 O O . LEU B 1 11 ? 2.607 13.109 9.906 1 96.44 11 LEU B O 1
ATOM 620 N N . THR B 1 12 ? 3.611 13.461 7.961 1 96.38 12 THR B N 1
ATOM 621 C CA . THR B 1 12 ? 2.451 14.07 7.324 1 96.38 12 THR B CA 1
ATOM 622 C C . THR B 1 12 ? 1.728 13.055 6.438 1 96.38 12 THR B C 1
ATOM 624 O O . THR B 1 12 ? 2.137 12.812 5.301 1 96.38 12 THR B O 1
ATOM 627 N N . TRP B 1 13 ? 0.613 12.602 6.973 1 96.88 13 TRP B N 1
ATOM 628 C CA . TRP B 1 13 ? -0.145 11.547 6.312 1 96.88 13 TRP B CA 1
ATOM 629 C C . TRP B 1 13 ? -1.139 12.133 5.316 1 96.88 13 TRP B C 1
ATOM 631 O O . TRP B 1 13 ? -1.775 13.148 5.59 1 96.88 13 TRP B O 1
ATOM 641 N N . ARG B 1 14 ? -1.307 11.375 4.219 1 95.62 14 ARG B N 1
ATOM 642 C CA . ARG B 1 14 ? -2.24 11.797 3.176 1 95.62 14 ARG B CA 1
ATOM 643 C C . ARG B 1 14 ? -3.018 10.602 2.629 1 95.62 14 ARG B C 1
ATOM 645 O O . ARG B 1 14 ? -2.506 9.484 2.602 1 95.62 14 ARG B O 1
ATOM 652 N N . ILE B 1 15 ? -4.27 10.891 2.227 1 96.81 15 ILE B N 1
ATOM 653 C CA . ILE B 1 15 ? -5.105 9.906 1.548 1 96.81 15 ILE B CA 1
ATOM 654 C C . ILE B 1 15 ? -5.434 10.391 0.137 1 96.81 15 ILE B C 1
ATOM 656 O O . ILE B 1 15 ? -5.188 11.547 -0.2 1 96.81 15 ILE B O 1
ATOM 660 N N . ALA B 1 16 ? -5.938 9.516 -0.667 1 97.12 16 ALA B N 1
ATOM 661 C CA . ALA B 1 16 ? -6.379 9.914 -2 1 97.12 16 ALA B CA 1
ATOM 662 C C . ALA B 1 16 ? -7.543 10.906 -1.918 1 97.12 16 ALA B C 1
ATOM 664 O O . ALA B 1 16 ? -8.359 10.828 -0.999 1 97.12 16 ALA B O 1
ATOM 665 N N . THR B 1 17 ? -7.543 11.781 -2.865 1 94.12 17 THR B N 1
ATOM 666 C CA . THR B 1 17 ? -8.578 12.812 -2.887 1 94.12 17 THR B CA 1
ATOM 667 C C . THR B 1 17 ? -9.969 12.188 -2.938 1 94.12 17 THR B C 1
ATOM 669 O O . THR B 1 17 ? -10.906 12.703 -2.334 1 94.12 17 THR B O 1
ATOM 672 N N . ARG B 1 18 ? -10.062 11.062 -3.602 1 91 18 ARG B N 1
ATOM 673 C CA . ARG B 1 18 ? -11.375 10.445 -3.748 1 91 18 ARG B CA 1
ATOM 674 C C . ARG B 1 18 ? -11.633 9.422 -2.646 1 91 18 ARG B C 1
ATOM 676 O O . ARG B 1 18 ? -12.555 8.617 -2.74 1 91 18 ARG B O 1
ATOM 683 N N . SER B 1 19 ? -10.734 9.5 -1.738 1 91.88 19 SER B N 1
ATOM 684 C CA . SER B 1 19 ? -11 8.617 -0.605 1 91.88 19 SER B CA 1
ATOM 685 C C . SER B 1 19 ? -12.102 9.18 0.287 1 91.88 19 SER B C 1
ATOM 687 O O . SER B 1 19 ? -12.203 10.391 0.471 1 91.88 19 SER B O 1
ATOM 689 N N . ALA B 1 20 ? -13.273 8.453 0.315 1 74.62 20 ALA B N 1
ATOM 690 C CA . ALA B 1 20 ? -14.445 8.852 1.094 1 74.62 20 ALA B CA 1
ATOM 691 C C . ALA B 1 20 ? -14.211 8.641 2.586 1 74.62 20 ALA B C 1
ATOM 693 O O . ALA B 1 20 ? -13.227 8.016 2.982 1 74.62 20 ALA B O 1
ATOM 694 N N . GLY B 1 21 ? -15.188 9.078 3.385 1 71.69 21 GLY B N 1
ATOM 695 C CA . GLY B 1 21 ? -15.266 8.93 4.828 1 71.69 21 GLY B CA 1
ATOM 696 C C . GLY B 1 21 ? -15.188 7.48 5.285 1 71.69 21 GLY B C 1
ATOM 697 O O . GLY B 1 21 ? -15.711 6.586 4.621 1 71.69 21 GLY B O 1
ATOM 698 N N . GLY B 1 22 ? -14.062 7.125 6.066 1 75.75 22 GLY B N 1
ATOM 699 C CA . GLY B 1 22 ? -13.828 5.812 6.648 1 75.75 22 GLY B CA 1
ATOM 700 C C . GLY B 1 22 ? -12.383 5.371 6.562 1 75.75 22 GLY B C 1
ATOM 701 O O . GLY B 1 22 ? -11.469 6.176 6.754 1 75.75 22 GLY B O 1
ATOM 702 N N . ASN B 1 23 ? -12.242 4.027 6.148 1 84.75 23 ASN B N 1
ATOM 703 C CA . ASN B 1 23 ? -10.906 3.445 6.043 1 84.75 23 ASN B CA 1
ATOM 704 C C . ASN B 1 23 ? -10.242 3.803 4.715 1 84.75 23 ASN B C 1
ATOM 706 O O . ASN B 1 23 ? -10.898 3.816 3.674 1 84.75 23 ASN B O 1
ATOM 710 N N . CYS B 1 24 ? -9.086 4.391 4.703 1 96.69 24 CYS B N 1
ATOM 711 C CA . CYS B 1 24 ? -8.32 4.793 3.525 1 96.69 24 CYS B CA 1
ATOM 712 C C . CYS B 1 24 ? -6.883 4.301 3.613 1 96.69 24 CYS B C 1
ATOM 714 O O . CYS B 1 24 ? -6.352 4.109 4.711 1 96.69 24 CYS B O 1
ATOM 716 N N . VAL B 1 25 ? -6.336 4.059 2.482 1 97.62 25 VAL B N 1
ATOM 717 C CA . VAL B 1 25 ? -4.883 3.934 2.42 1 97.62 25 VAL B CA 1
ATOM 718 C C . VAL B 1 25 ? -4.234 5.281 2.713 1 97.62 25 VAL B C 1
ATOM 720 O O . VAL B 1 25 ? -4.527 6.277 2.049 1 97.62 25 VAL B O 1
ATOM 723 N N . GLU B 1 26 ? -3.424 5.281 3.699 1 97.5 26 GLU B N 1
ATOM 724 C CA . GLU B 1 26 ? -2.688 6.496 4.035 1 97.5 26 GLU B CA 1
ATOM 725 C C . GLU B 1 26 ? -1.193 6.32 3.781 1 97.5 26 GLU B C 1
ATOM 727 O O . GLU B 1 26 ? -0.617 5.285 4.121 1 97.5 26 GLU B O 1
ATOM 732 N N . VAL B 1 27 ? -0.566 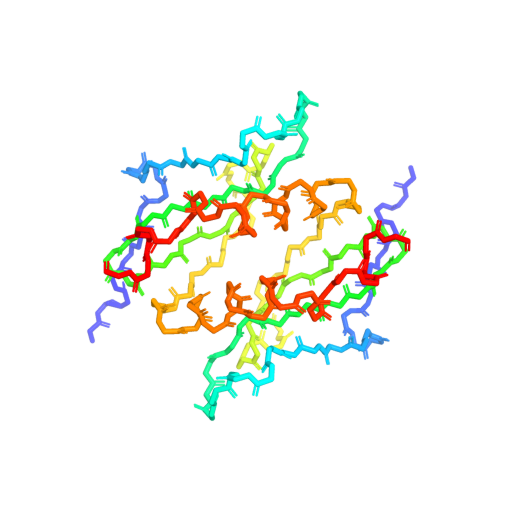7.398 3.172 1 98.31 27 VAL B N 1
ATOM 733 C CA . VAL B 1 27 ? 0.862 7.348 2.877 1 98.31 27 VAL B CA 1
ATOM 734 C C . VAL B 1 27 ? 1.543 8.609 3.412 1 98.31 27 VAL B C 1
ATOM 736 O O . VAL B 1 27 ? 0.901 9.648 3.574 1 98.31 27 VAL B O 1
ATOM 739 N N . ALA B 1 28 ? 2.812 8.469 3.746 1 98.25 28 ALA B N 1
ATOM 740 C CA . ALA B 1 28 ? 3.607 9.602 4.211 1 98.25 28 ALA B CA 1
ATOM 741 C C . ALA B 1 28 ? 5.062 9.469 3.777 1 98.25 28 ALA B C 1
ATOM 743 O O . ALA B 1 28 ? 5.617 8.367 3.781 1 98.25 28 ALA B O 1
ATOM 744 N N . PRO B 1 29 ? 5.684 10.609 3.408 1 98 29 PRO B N 1
ATOM 745 C CA . PRO B 1 29 ? 7.129 10.578 3.182 1 98 29 PRO B CA 1
ATOM 746 C C . PRO B 1 29 ? 7.926 10.406 4.473 1 98 29 PRO B C 1
ATOM 748 O O . PRO B 1 29 ? 7.547 10.953 5.512 1 98 29 PRO B O 1
ATOM 751 N N . THR B 1 30 ? 9 9.633 4.371 1 96.81 30 THR B N 1
ATOM 752 C CA . THR B 1 30 ? 9.961 9.484 5.461 1 96.81 30 THR B CA 1
ATOM 753 C C . THR B 1 30 ? 11.391 9.586 4.945 1 96.81 30 THR B C 1
ATOM 755 O O . THR B 1 30 ? 11.617 9.664 3.734 1 96.81 30 THR B O 1
ATOM 758 N N . GLN B 1 31 ? 12.289 9.641 5.82 1 93.69 31 GLN B N 1
ATOM 759 C CA . GLN B 1 31 ? 13.695 9.609 5.43 1 93.69 31 GLN B CA 1
ATOM 760 C C . GLN B 1 31 ? 14.055 8.297 4.75 1 93.69 31 GLN B C 1
ATOM 762 O O . GLN B 1 31 ? 14.938 8.25 3.893 1 93.69 31 GLN B O 1
ATOM 767 N N . ALA B 1 32 ? 13.297 7.312 5.066 1 94.44 32 ALA B N 1
ATOM 768 C CA . ALA B 1 32 ? 13.586 5.977 4.551 1 94.44 32 ALA B CA 1
ATOM 769 C C . ALA B 1 32 ? 12.773 5.691 3.289 1 94.44 32 ALA B C 1
ATOM 771 O O . ALA B 1 32 ? 12.961 4.66 2.643 1 94.44 32 ALA B O 1
ATOM 772 N N . GLY B 1 33 ? 11.859 6.633 2.986 1 96.69 33 GLY B N 1
ATOM 773 C CA . GLY B 1 33 ? 11.016 6.434 1.82 1 96.69 33 GLY B CA 1
ATOM 774 C C . GLY B 1 33 ? 9.562 6.816 2.061 1 96.69 33 GLY B C 1
ATOM 775 O O . GLY B 1 33 ? 9.273 7.957 2.426 1 96.69 33 GLY B O 1
ATOM 776 N N . VAL B 1 34 ? 8.633 5.816 1.869 1 97.88 34 VAL B N 1
ATOM 777 C CA . VAL B 1 34 ? 7.207 6.086 1.979 1 97.88 34 VAL B CA 1
ATOM 778 C C . VAL B 1 34 ? 6.574 5.129 2.986 1 97.88 34 VAL B C 1
ATOM 780 O O . VAL B 1 34 ? 6.695 3.91 2.854 1 97.88 34 VAL B O 1
ATOM 783 N N . ALA B 1 35 ? 5.918 5.672 3.961 1 97.81 35 ALA B N 1
ATOM 784 C CA . ALA B 1 35 ? 5.172 4.887 4.941 1 97.81 35 ALA B CA 1
ATOM 785 C C . ALA B 1 35 ? 3.723 4.695 4.5 1 97.81 35 ALA B C 1
ATOM 787 O O . ALA B 1 35 ? 3.115 5.605 3.928 1 97.81 35 ALA B O 1
ATOM 788 N N . VAL B 1 36 ? 3.211 3.568 4.75 1 97.56 36 VAL B N 1
ATOM 789 C CA . VAL B 1 36 ? 1.837 3.205 4.426 1 97.56 36 VAL B CA 1
ATOM 790 C C . VAL B 1 36 ? 1.139 2.658 5.668 1 97.56 36 VAL B C 1
ATOM 792 O O . VAL B 1 36 ? 1.69 1.813 6.375 1 97.56 36 VAL B O 1
ATOM 795 N N . ARG B 1 37 ? -0.109 3.127 5.957 1 96.81 37 ARG B N 1
ATOM 796 C CA . ARG B 1 37 ? -0.918 2.607 7.055 1 96.81 37 ARG B CA 1
ATOM 797 C C . ARG B 1 37 ? -2.406 2.777 6.766 1 96.81 37 ARG B C 1
ATOM 799 O O . ARG B 1 37 ? -2.787 3.197 5.672 1 96.81 37 ARG B O 1
ATOM 806 N N . HIS B 1 38 ? -3.23 2.285 7.73 1 95.19 38 HIS B N 1
ATOM 807 C CA . HIS B 1 38 ? -4.676 2.473 7.676 1 95.19 38 HIS B CA 1
ATOM 808 C C . HIS B 1 38 ? -5.09 3.771 8.359 1 95.19 38 HIS B C 1
ATOM 810 O O . HIS B 1 38 ? -4.738 4.008 9.516 1 95.19 38 HIS B O 1
ATOM 816 N N . SER B 1 39 ? -5.906 4.527 7.66 1 94.38 39 SER B N 1
ATOM 817 C CA . SER B 1 39 ? -6.277 5.832 8.195 1 94.38 39 SER B CA 1
ATOM 818 C C . SER B 1 39 ? -7.039 5.695 9.508 1 94.38 39 SER B C 1
ATOM 820 O O . SER B 1 39 ? -6.977 6.582 10.367 1 94.38 39 SER B O 1
ATOM 822 N N . ARG B 1 40 ? -7.676 4.574 9.695 1 91.19 40 ARG B N 1
ATOM 823 C CA . ARG B 1 40 ? -8.492 4.438 10.898 1 91.19 40 ARG B CA 1
ATOM 824 C C . ARG B 1 40 ? -7.715 3.73 12.008 1 91.19 40 ARG B C 1
ATOM 826 O O . ARG B 1 40 ? -8.227 3.555 13.109 1 91.19 40 ARG B O 1
ATOM 833 N N . GLU B 1 41 ? -6.551 3.287 11.703 1 92.56 41 GLU B N 1
ATOM 834 C CA . GLU B 1 41 ? -5.691 2.609 12.672 1 92.56 41 GLU B CA 1
ATOM 835 C C . GLU B 1 41 ? -4.32 3.271 12.75 1 92.56 41 GLU B C 1
ATOM 837 O O . GLU B 1 41 ? -3.303 2.639 12.469 1 92.56 41 GLU B O 1
ATOM 842 N N . PRO B 1 42 ? -4.262 4.531 13.234 1 92.06 42 PRO B N 1
ATOM 843 C CA . PRO B 1 42 ? -2.998 5.27 13.219 1 92.06 42 PRO B CA 1
ATOM 844 C C . PRO B 1 42 ? -1.902 4.574 14.023 1 92.06 42 PRO B C 1
ATOM 846 O O . PRO B 1 42 ? -0.714 4.77 13.758 1 92.06 42 PRO B O 1
ATOM 849 N N . ASP B 1 43 ? -2.312 3.717 14.945 1 93.19 43 ASP B N 1
ATOM 850 C CA . ASP B 1 43 ? -1.318 3.027 15.766 1 93.19 43 ASP B CA 1
ATOM 851 C C . ASP B 1 43 ? -1.135 1.583 15.305 1 93.19 43 ASP B C 1
ATOM 853 O O . ASP B 1 43 ? -0.402 0.814 15.93 1 93.19 43 ASP B O 1
ATOM 857 N N . GLY B 1 44 ? -1.805 1.228 14.297 1 93.94 44 GLY B N 1
ATOM 858 C CA . GLY B 1 44 ? -1.742 -0.135 13.797 1 93.94 44 GLY B CA 1
ATOM 859 C C . GLY B 1 44 ? -0.516 -0.402 12.945 1 93.94 44 GLY B C 1
ATOM 860 O O . GLY B 1 44 ? 0.56 0.139 13.211 1 93.94 44 GLY B O 1
ATOM 861 N N . GLU B 1 45 ? -0.649 -1.363 12.117 1 94.19 45 GLU B N 1
ATOM 862 C CA . GLU B 1 45 ? 0.449 -1.761 11.242 1 94.19 45 GLU B CA 1
ATOM 863 C C . GLU B 1 45 ? 0.898 -0.601 10.359 1 94.19 45 GLU B C 1
ATOM 865 O O . GLU B 1 45 ? 0.07 0.177 9.875 1 94.19 45 GLU B O 1
ATOM 870 N N . MET B 1 46 ? 2.191 -0.559 10.156 1 96.25 46 MET B N 1
ATOM 871 C CA . MET B 1 46 ? 2.824 0.398 9.258 1 96.25 46 MET B CA 1
ATOM 872 C C . MET B 1 46 ? 3.963 -0.257 8.477 1 96.25 46 MET B C 1
ATOM 874 O O . MET B 1 46 ? 4.773 -0.987 9.055 1 96.25 46 MET B O 1
ATOM 878 N N . ILE B 1 47 ? 3.939 -0.029 7.25 1 96.5 47 ILE B N 1
ATOM 879 C CA . ILE B 1 47 ? 5 -0.538 6.387 1 96.5 47 ILE B CA 1
ATOM 880 C C . ILE B 1 47 ? 5.754 0.629 5.754 1 96.5 47 ILE B C 1
ATOM 882 O O . ILE B 1 47 ? 5.145 1.606 5.316 1 96.5 47 ILE B O 1
ATOM 886 N N . VAL B 1 48 ? 7.062 0.509 5.703 1 96.19 48 VAL B N 1
ATOM 887 C CA . VAL B 1 48 ? 7.891 1.521 5.055 1 96.19 48 VAL B CA 1
ATOM 888 C C . VAL B 1 48 ? 8.602 0.914 3.848 1 96.19 48 VAL B C 1
ATOM 890 O O . VAL B 1 48 ? 9.266 -0.116 3.967 1 96.19 48 VAL B O 1
ATOM 893 N N . TYR B 1 49 ? 8.344 1.591 2.738 1 96.25 49 TYR B N 1
ATOM 894 C CA . TYR B 1 49 ? 9.016 1.214 1.498 1 96.25 49 TYR B CA 1
ATOM 895 C C . TYR B 1 49 ? 10.078 2.236 1.12 1 96.25 49 TYR B C 1
ATOM 897 O O . TYR B 1 49 ? 9.945 3.422 1.435 1 96.25 49 TYR B O 1
ATOM 905 N N . SER B 1 50 ? 11.086 1.746 0.408 1 95.25 50 SER B N 1
ATOM 906 C CA . SER B 1 50 ? 11.977 2.705 -0.227 1 95.25 50 SER B CA 1
ATOM 907 C C . SER B 1 50 ? 11.266 3.49 -1.321 1 95.25 50 SER B C 1
ATOM 909 O O . SER B 1 50 ? 10.211 3.074 -1.802 1 95.25 50 SER B O 1
ATOM 911 N N . LYS B 1 51 ? 11.844 4.637 -1.695 1 96.06 51 LYS B N 1
ATOM 912 C CA . LYS B 1 51 ? 11.281 5.43 -2.783 1 96.06 51 LYS B CA 1
ATOM 913 C C . LYS B 1 51 ? 11.227 4.625 -4.078 1 96.06 51 LYS B C 1
ATOM 915 O O . LYS B 1 51 ? 10.25 4.703 -4.824 1 96.06 51 LYS B O 1
ATOM 920 N N . ALA B 1 52 ? 12.227 3.846 -4.352 1 95.12 52 ALA B N 1
ATOM 921 C CA . ALA B 1 52 ? 12.281 3.066 -5.586 1 95.12 52 ALA B CA 1
ATOM 922 C C . ALA B 1 52 ? 11.188 2.002 -5.609 1 95.12 52 ALA B C 1
ATOM 924 O O . ALA B 1 52 ? 10.547 1.781 -6.641 1 95.12 52 ALA B O 1
ATOM 925 N N . GLU B 1 53 ? 10.984 1.339 -4.539 1 96.06 53 GLU B N 1
ATOM 926 C CA . GLU B 1 53 ? 9.938 0.328 -4.441 1 96.06 53 GLU B CA 1
ATOM 927 C C . GLU B 1 53 ? 8.562 0.936 -4.688 1 96.06 53 GLU B C 1
ATOM 929 O O . GLU B 1 53 ? 7.762 0.388 -5.449 1 96.06 53 GLU B O 1
ATOM 934 N N . PHE B 1 54 ? 8.344 2.008 -3.98 1 97.44 54 PHE B N 1
ATOM 935 C CA . PHE B 1 54 ? 7.039 2.648 -4.094 1 97.44 54 PHE B CA 1
ATOM 936 C C . PHE B 1 54 ? 6.836 3.217 -5.492 1 97.44 54 PHE B C 1
ATOM 938 O O . PHE B 1 54 ? 5.727 3.18 -6.027 1 97.44 54 PHE B O 1
ATOM 945 N N . ALA B 1 55 ? 7.922 3.709 -6.129 1 97.19 55 ALA B N 1
ATOM 946 C CA . ALA B 1 55 ? 7.836 4.211 -7.496 1 97.19 55 ALA B CA 1
ATOM 947 C C . ALA B 1 55 ? 7.438 3.098 -8.461 1 97.19 55 ALA B C 1
ATOM 949 O O . ALA B 1 55 ? 6.594 3.301 -9.336 1 97.19 55 ALA B O 1
ATOM 950 N N . ALA B 1 56 ? 7.996 2.031 -8.305 1 97.38 56 ALA B N 1
ATOM 951 C CA . ALA B 1 56 ? 7.656 0.9 -9.164 1 97.38 56 ALA B CA 1
ATOM 952 C C . ALA B 1 56 ? 6.195 0.497 -8.992 1 97.38 56 ALA B C 1
ATOM 954 O O . ALA B 1 56 ? 5.504 0.209 -9.969 1 97.38 56 ALA B O 1
ATOM 955 N N . PHE B 1 57 ? 5.734 0.451 -7.754 1 97.75 57 PHE B N 1
ATOM 956 C CA . PHE B 1 57 ? 4.336 0.136 -7.484 1 97.75 57 PHE B CA 1
ATOM 957 C C . PHE B 1 57 ? 3.416 1.158 -8.141 1 97.75 57 PHE B C 1
ATOM 959 O O . PHE B 1 57 ? 2.416 0.792 -8.758 1 97.75 57 PHE B O 1
ATOM 966 N N . LEU B 1 58 ? 3.77 2.475 -7.984 1 98.19 58 LEU B N 1
ATOM 967 C CA . LEU B 1 58 ? 2.951 3.521 -8.586 1 98.19 58 LEU B CA 1
ATOM 968 C C . LEU B 1 58 ? 2.904 3.371 -10.102 1 98.19 58 LEU B C 1
ATOM 970 O O . LEU B 1 58 ? 1.848 3.537 -10.719 1 98.19 58 LEU B O 1
ATOM 974 N N . ASP B 1 59 ? 4.02 3.074 -10.695 1 97.62 59 ASP B N 1
ATOM 975 C CA . ASP B 1 59 ? 4.059 2.877 -12.141 1 97.62 59 ASP B CA 1
ATOM 976 C C . ASP B 1 59 ? 3.162 1.711 -12.562 1 97.62 59 ASP B C 1
ATOM 978 O O . ASP B 1 59 ? 2.455 1.796 -13.562 1 97.62 59 ASP B O 1
ATOM 982 N N . GLY B 1 60 ? 3.234 0.654 -11.812 1 97.75 60 GLY B N 1
ATOM 983 C CA . GLY B 1 60 ? 2.344 -0.465 -12.07 1 97.75 60 GLY B CA 1
ATOM 984 C C . GLY B 1 60 ? 0.877 -0.105 -11.93 1 97.75 60 GLY B C 1
ATOM 985 O O . GLY B 1 60 ? 0.049 -0.523 -12.742 1 97.75 60 GLY B O 1
ATOM 986 N N . ALA B 1 61 ? 0.552 0.647 -10.922 1 98 61 ALA B N 1
ATOM 987 C CA . ALA B 1 61 ? -0.818 1.114 -10.734 1 98 61 ALA B CA 1
ATOM 988 C C . ALA B 1 61 ? -1.284 1.954 -11.922 1 98 61 ALA B C 1
ATOM 990 O O . ALA B 1 61 ? -2.389 1.759 -12.43 1 98 61 ALA B O 1
ATOM 991 N N . LYS B 1 62 ? -0.445 2.832 -12.352 1 98 62 LYS B N 1
ATOM 992 C CA . LYS B 1 62 ? -0.775 3.723 -13.453 1 98 62 LYS B CA 1
ATOM 993 C C . LYS B 1 62 ? -1.002 2.936 -14.742 1 98 62 LYS B C 1
ATOM 995 O O . LYS B 1 62 ? -1.836 3.314 -15.57 1 98 62 LYS B O 1
ATOM 1000 N N . SER B 1 63 ? -0.295 1.91 -14.859 1 97.62 63 SER B N 1
ATOM 1001 C CA . SER B 1 63 ? -0.402 1.087 -16.062 1 97.62 63 SER B CA 1
ATOM 1002 C C . SER B 1 63 ? -1.589 0.133 -15.969 1 97.62 63 SER B C 1
ATOM 1004 O O . SER B 1 63 ? -1.874 -0.601 -16.922 1 97.62 63 SER B O 1
ATOM 1006 N N . GLY B 1 64 ? -2.24 0.097 -14.812 1 97.88 64 GLY B N 1
ATOM 1007 C CA . GLY B 1 64 ? -3.439 -0.708 -14.656 1 97.88 64 GLY B CA 1
ATOM 1008 C C . GLY B 1 64 ? -3.15 -2.129 -14.211 1 97.88 64 GLY B C 1
ATOM 1009 O O . GLY B 1 64 ? -4.027 -2.996 -14.273 1 97.88 64 GLY B O 1
ATOM 1010 N N . GLU B 1 65 ? -1.962 -2.422 -13.711 1 97.62 65 GLU B N 1
ATOM 1011 C CA . GLU B 1 65 ? -1.563 -3.783 -13.367 1 97.62 65 GLU B CA 1
ATOM 1012 C C . GLU B 1 65 ? -2.422 -4.34 -12.234 1 97.62 65 GLU B C 1
ATOM 1014 O O . GLU B 1 65 ? -2.564 -5.559 -12.094 1 97.62 65 GLU B O 1
ATOM 1019 N N . PHE B 1 66 ? -3.047 -3.496 -11.406 1 98.06 66 PHE B N 1
ATOM 1020 C CA . PHE B 1 66 ? -3.711 -3.947 -10.188 1 98.06 66 PHE B CA 1
ATOM 1021 C C . PHE B 1 66 ? -5.207 -3.66 -10.25 1 98.06 66 PHE B C 1
ATOM 1023 O O . PHE B 1 66 ? -5.914 -3.812 -9.25 1 98.06 66 PHE B O 1
ATOM 1030 N N . ASP B 1 67 ? -5.754 -3.291 -11.406 1 97.94 67 ASP B N 1
ATOM 1031 C CA . ASP B 1 67 ? -7.148 -2.881 -11.547 1 97.94 67 ASP B CA 1
ATOM 1032 C C . ASP B 1 67 ? -8.094 -4.051 -11.281 1 97.94 67 ASP B C 1
ATOM 1034 O O . ASP B 1 67 ? -9.203 -3.854 -10.781 1 97.94 67 ASP B O 1
ATOM 1038 N N . ASP B 1 68 ? -7.684 -5.23 -11.562 1 97.62 68 ASP B N 1
ATOM 1039 C CA . ASP B 1 68 ? -8.516 -6.414 -11.383 1 97.62 68 ASP B CA 1
ATOM 1040 C C . ASP B 1 68 ? -8.797 -6.672 -9.906 1 97.62 68 ASP B C 1
ATOM 1042 O O . ASP B 1 68 ? -9.75 -7.371 -9.562 1 97.62 68 ASP B O 1
ATOM 1046 N N . LEU B 1 69 ? -7.914 -6.176 -9 1 97.19 69 LEU B N 1
ATOM 1047 C CA . LEU B 1 69 ? -8.023 -6.418 -7.566 1 97.19 69 LEU B CA 1
ATOM 1048 C C . LEU B 1 69 ? -9.203 -5.652 -6.973 1 97.19 69 LEU B C 1
ATOM 1050 O O . LEU B 1 69 ? -9.664 -5.977 -5.879 1 97.19 69 LEU B O 1
ATOM 1054 N N . VAL B 1 70 ? -9.672 -4.621 -7.66 1 95.19 70 VAL B N 1
ATOM 1055 C CA . VAL B 1 70 ? -10.664 -3.744 -7.039 1 95.19 70 VAL B CA 1
ATOM 1056 C C . VAL B 1 70 ? -11.961 -3.77 -7.848 1 95.19 70 VAL B C 1
ATOM 1058 O O . VAL B 1 70 ? -12.93 -3.102 -7.492 1 95.19 70 VAL B O 1
ATOM 1061 N N . HIS B 1 71 ? -12.047 -4.43 -8.961 1 86.75 71 HIS B N 1
ATOM 1062 C CA . HIS B 1 71 ? -13.258 -4.59 -9.758 1 86.75 71 HIS B CA 1
ATOM 1063 C C . HIS B 1 71 ? -13.836 -5.992 -9.609 1 86.75 71 HIS B C 1
ATOM 1065 O O . HIS B 1 71 ? -13.094 -6.949 -9.359 1 86.75 71 HIS B O 1
#

Foldseek 3Di:
DPPPPDDLVPWDKDFDPPDDPDWTWIWTQDPQDIKTDIPVCSPDDIDHDHNVVVVVVVVCVVVVVCVVVPD/DPPPPDDLVPWDKDFDPPDDPDWTWIWTQDPQDIKTDIPVCSPDDIDHDHNVVVVVVVVCVVVVVCVVVPD

Nearest PDB structures (foldseek):
  8dd4-assembly1_B  TM=3.635E-01  e=3.760E+00  Homo sapiens
  8dd4-assembly1_B  TM=3.620E-01  e=3.760E+00  Homo sapiens

Organism: NCBI:txid175570

pLDDT: mean 91.28, std 13.59, range [31.03, 98.31]